Protein AF-A0A957CTT8-F1 (afdb_monomer_lite)

Secondary structure (DSSP, 8-state):
--SSHHHHHHHHTHHHHHHTTSEEE---HHHHHHHHHHT-TT---TTEEEETTEEEEE-TT---HHHHHHHHHHHHHHHTT----GGGS-HHHHHHHHHHHHHHHHHHHHHHHHHHHHHHHHHHHHHHHHHHHHHTT--TTSHHHHHHHHHHHHHHHHHHHHHHHHHHHHHHHHHHHHHH-

Foldseek 3Di:
DPPPVVLVVCPVCVVVCVVVLQKAWQDAPVLVVLQVVVCPDDDDQPQWDQDPNTIMGGNNVVPDPVLSVVQSVQVVCVSVVDDDDLVSHDPSVSVSVVPCVVVVVLLVVQLVVLLVQLQVQLVVQLVVLVVVCVVVVHDCPDPVNVVVSVVSSVVRSVVSSVVSSVVSVVVVVVVVVVVVD

pLDDT: mean 75.85, std 12.15, range [38.44, 92.31]

Radius of gyration: 26.95 Å; chains: 1; bounding box: 50×35×82 Å

Structure (mmCIF, N/CA/C/O backbone):
data_AF-A0A957CTT8-F1
#
_entry.id   AF-A0A957CTT8-F1
#
loop_
_atom_site.group_PDB
_atom_site.id
_atom_site.type_symbol
_atom_site.label_atom_id
_atom_site.label_alt_id
_atom_site.label_comp_id
_atom_site.label_asym_id
_atom_site.label_entity_id
_atom_site.label_seq_id
_atom_site.pdbx_PDB_ins_code
_atom_site.Cartn_x
_atom_site.Cartn_y
_atom_site.Cartn_z
_atom_site.occupancy
_atom_site.B_iso_or_equiv
_atom_site.auth_seq_id
_atom_site.auth_comp_id
_atom_site.auth_asym_id
_atom_site.auth_atom_id
_atom_site.pdbx_PDB_model_num
ATOM 1 N N . MET A 1 1 ? -24.069 17.269 26.136 1.00 38.44 1 MET A N 1
ATOM 2 C CA . MET A 1 1 ? -22.716 17.216 26.739 1.00 38.44 1 MET A CA 1
ATOM 3 C C . MET A 1 1 ? -22.527 15.912 27.532 1.00 38.44 1 MET A C 1
ATOM 5 O O . MET A 1 1 ? -22.433 15.966 28.743 1.00 38.44 1 MET A O 1
ATOM 9 N N . ASN A 1 2 ? -22.465 14.746 26.864 1.00 41.00 2 ASN A N 1
ATOM 10 C CA . ASN A 1 2 ? -22.330 13.416 27.510 1.00 41.00 2 ASN A CA 1
ATOM 11 C C . ASN A 1 2 ? -21.167 12.561 26.952 1.00 41.00 2 ASN A C 1
ATOM 13 O O . ASN A 1 2 ? -21.105 11.362 27.198 1.00 41.00 2 ASN A O 1
ATOM 17 N N . HIS A 1 3 ? -20.237 13.142 26.186 1.00 43.59 3 HIS A N 1
ATOM 18 C CA . HIS A 1 3 ? -19.209 12.358 25.480 1.00 43.59 3 HIS A CA 1
ATOM 19 C C . HIS A 1 3 ? -17.914 12.111 26.268 1.00 43.59 3 HIS A C 1
ATOM 21 O O . HIS A 1 3 ? -17.126 11.260 25.867 1.00 43.59 3 HIS A O 1
ATOM 27 N N . ILE A 1 4 ? -17.702 12.802 27.393 1.00 44.72 4 ILE A N 1
ATOM 28 C CA . ILE A 1 4 ? -16.455 12.700 28.173 1.00 44.72 4 ILE A CA 1
ATOM 29 C C . ILE A 1 4 ? -16.531 11.558 29.206 1.00 44.72 4 ILE A C 1
ATOM 31 O O . ILE A 1 4 ? -15.524 10.921 29.506 1.00 44.72 4 ILE A O 1
ATOM 35 N N . SER A 1 5 ? -17.730 11.194 29.670 1.00 44.38 5 SER A N 1
ATOM 36 C CA . SER A 1 5 ? -17.907 10.175 30.718 1.00 44.38 5 SER A CA 1
ATOM 37 C C . SER A 1 5 ? -17.628 8.734 30.258 1.00 44.38 5 SER A C 1
ATOM 39 O O . SER A 1 5 ? -17.303 7.886 31.085 1.00 44.38 5 SER A O 1
ATOM 41 N N . ASN A 1 6 ? -17.665 8.447 28.949 1.00 49.31 6 ASN A N 1
ATOM 42 C CA . ASN A 1 6 ? -17.350 7.109 28.419 1.00 49.31 6 ASN A CA 1
ATOM 43 C C . ASN A 1 6 ? -15.843 6.831 28.287 1.00 49.31 6 ASN A C 1
ATOM 45 O O . ASN A 1 6 ? -15.454 5.673 28.171 1.00 49.31 6 ASN A O 1
ATOM 49 N N . HIS A 1 7 ? -14.983 7.856 28.306 1.00 50.03 7 HIS A N 1
ATOM 50 C CA . HIS A 1 7 ? -13.530 7.656 28.222 1.00 50.03 7 HIS A CA 1
ATOM 51 C C . HIS A 1 7 ? -12.896 7.299 29.573 1.00 50.03 7 HIS A C 1
ATOM 53 O O . HIS A 1 7 ? -11.917 6.559 29.604 1.00 50.03 7 HIS A O 1
ATOM 59 N N . TYR A 1 8 ? -13.480 7.741 30.690 1.00 43.88 8 TYR A N 1
ATOM 60 C CA . TYR A 1 8 ? -12.923 7.485 32.023 1.00 43.88 8 TYR A CA 1
ATOM 61 C C . TYR A 1 8 ? -13.386 6.158 32.647 1.00 43.88 8 TYR A C 1
ATOM 63 O O . TYR A 1 8 ? -12.619 5.536 33.378 1.00 43.88 8 TYR A O 1
ATOM 71 N N . LEU A 1 9 ? -14.577 5.652 32.297 1.00 48.41 9 LEU A N 1
ATOM 72 C CA . LEU A 1 9 ? -15.052 4.335 32.759 1.00 48.41 9 LEU A CA 1
ATOM 73 C C . LEU A 1 9 ? -14.322 3.146 32.098 1.00 48.41 9 LEU A C 1
ATOM 75 O O . LEU A 1 9 ? -14.376 2.031 32.612 1.00 48.41 9 LEU A O 1
ATOM 79 N N . ALA A 1 10 ? -13.605 3.367 30.991 1.00 54.62 10 ALA A N 1
ATOM 80 C CA . ALA A 1 10 ? -12.878 2.315 30.276 1.00 54.62 10 ALA A CA 1
ATOM 81 C C . ALA A 1 10 ? -11.552 1.907 30.949 1.00 54.62 10 ALA A C 1
ATOM 83 O O . ALA A 1 10 ? -11.035 0.828 30.669 1.00 54.62 10 ALA A O 1
ATOM 84 N N . VAL A 1 11 ? -10.998 2.745 31.835 1.00 53.38 11 VAL A N 1
ATOM 85 C CA . VAL A 1 11 ? -9.654 2.538 32.403 1.00 53.38 11 VAL A CA 1
ATOM 86 C C . VAL A 1 11 ? -9.652 1.489 33.517 1.00 53.38 11 VAL A C 1
ATOM 88 O O . VAL A 1 11 ? -8.780 0.625 33.534 1.00 53.38 11 VAL A O 1
ATOM 91 N N . ALA A 1 12 ? -10.649 1.506 34.407 1.00 55.19 12 ALA A N 1
ATOM 92 C CA . ALA A 1 12 ? -10.722 0.567 35.533 1.00 55.19 12 ALA A CA 1
ATOM 93 C C . ALA A 1 12 ? -11.042 -0.879 35.102 1.00 55.19 12 ALA A C 1
ATOM 95 O O . ALA A 1 12 ? -10.678 -1.819 35.800 1.00 55.19 12 ALA A O 1
ATOM 96 N N . ASN A 1 13 ? -11.652 -1.061 33.925 1.00 69.88 13 ASN A N 1
ATOM 97 C CA . ASN A 1 13 ? -12.072 -2.366 33.409 1.00 69.88 13 ASN A CA 1
ATOM 98 C C . ASN A 1 13 ? -11.313 -2.804 32.152 1.00 69.88 13 ASN A C 1
ATOM 100 O O . ASN A 1 13 ? -11.713 -3.776 31.519 1.00 69.88 13 ASN A O 1
ATOM 104 N N . LEU A 1 14 ? -10.224 -2.132 31.760 1.00 72.50 14 LEU A N 1
ATOM 105 C CA . LEU A 1 14 ? -9.528 -2.470 30.514 1.00 72.50 14 LEU A CA 1
ATOM 106 C C . LEU A 1 14 ? -9.010 -3.916 30.524 1.00 72.50 14 LEU A C 1
ATOM 108 O O . LEU A 1 14 ? -9.148 -4.619 29.529 1.00 72.50 14 LEU A O 1
ATOM 112 N N . GLN A 1 15 ? -8.496 -4.381 31.666 1.00 72.50 15 GLN A N 1
ATOM 113 C CA . GLN A 1 15 ? -8.059 -5.767 31.831 1.00 72.50 15 GLN A CA 1
ATOM 114 C C . GLN A 1 15 ? -9.235 -6.745 31.707 1.00 72.50 15 GLN A C 1
ATOM 116 O O . GLN A 1 15 ? -9.166 -7.688 30.931 1.00 72.50 15 GLN A O 1
ATOM 121 N N . GLN A 1 16 ? -10.359 -6.457 32.369 1.00 78.12 16 GLN A N 1
ATOM 122 C CA . GLN A 1 16 ? -11.575 -7.268 32.272 1.00 78.12 16 GLN A CA 1
ATOM 123 C C . GLN A 1 16 ? -12.142 -7.300 30.839 1.00 78.12 16 GLN A C 1
ATOM 125 O O . GLN A 1 16 ? -12.664 -8.316 30.386 1.00 78.12 16 GLN A O 1
ATOM 130 N N . LEU A 1 17 ? -12.016 -6.197 30.099 1.00 75.56 17 LEU A N 1
ATOM 131 C CA . LEU A 1 17 ? -12.417 -6.094 28.696 1.00 75.56 17 LEU A CA 1
ATOM 132 C C . LEU A 1 17 ? -11.472 -6.861 27.759 1.00 75.56 17 LEU A C 1
ATOM 134 O O . LEU A 1 17 ? -11.932 -7.414 26.759 1.00 75.56 17 LEU A O 1
ATOM 138 N N . ILE A 1 18 ? -10.174 -6.903 28.068 1.00 77.25 18 ILE A N 1
ATOM 139 C CA . ILE A 1 18 ? -9.188 -7.725 27.354 1.00 77.25 18 ILE A CA 1
ATOM 140 C C . ILE A 1 18 ? -9.476 -9.207 27.604 1.00 77.25 18 ILE A C 1
ATOM 142 O O . ILE A 1 18 ? -9.608 -9.967 26.644 1.00 77.25 18 ILE A O 1
ATOM 146 N N . ASP A 1 19 ? -9.653 -9.597 28.867 1.00 78.19 19 ASP A N 1
ATOM 147 C CA . ASP A 1 19 ? -9.953 -10.977 29.260 1.00 78.19 19 ASP A CA 1
ATOM 148 C C . ASP A 1 19 ? -11.291 -11.440 28.652 1.00 78.19 19 ASP A C 1
ATOM 150 O O . ASP A 1 19 ? -11.422 -12.572 28.186 1.00 78.19 19 ASP A O 1
ATOM 154 N N . GLY A 1 20 ? -12.262 -10.528 28.537 1.00 76.75 20 GLY A N 1
ATOM 155 C CA . GLY A 1 20 ? -13.541 -10.746 27.860 1.00 76.75 20 GLY A CA 1
ATOM 156 C C . GLY A 1 20 ? -13.502 -10.684 26.325 1.00 76.75 20 GLY A C 1
ATOM 157 O O . GLY A 1 20 ? -14.567 -10.643 25.708 1.00 76.75 20 GLY A O 1
ATOM 158 N N . LYS A 1 21 ? -12.321 -10.622 25.688 1.00 79.31 21 LYS A N 1
ATOM 159 C CA . LYS A 1 21 ? -12.137 -10.488 24.222 1.00 79.31 21 LYS A CA 1
ATOM 160 C C . LYS A 1 21 ? -12.887 -9.295 23.597 1.00 79.31 21 LYS A C 1
ATOM 162 O O . LYS A 1 21 ? -13.201 -9.294 22.405 1.00 79.31 21 LYS A O 1
ATOM 167 N N . GLN A 1 22 ? -13.198 -8.268 24.383 1.00 82.25 22 GLN A N 1
ATOM 168 C CA . GLN A 1 22 ? -13.926 -7.082 23.921 1.00 82.25 22 GLN A CA 1
ATOM 169 C C . GLN A 1 22 ? -12.988 -6.005 23.388 1.00 82.25 22 GLN A C 1
ATOM 171 O O . GLN A 1 22 ? -13.412 -5.134 22.628 1.00 82.25 22 GLN A O 1
ATOM 176 N N . VAL A 1 23 ? -11.719 -6.061 23.781 1.00 86.00 23 VAL A N 1
ATOM 177 C CA . VAL A 1 23 ? -10.693 -5.109 23.381 1.00 86.00 23 VAL A CA 1
ATOM 178 C C . VAL A 1 23 ? -9.455 -5.878 22.944 1.00 86.00 23 VAL A C 1
ATOM 180 O O . VAL A 1 23 ? -9.040 -6.837 23.589 1.00 86.00 23 VAL A O 1
ATOM 183 N N . MET A 1 24 ? -8.860 -5.452 21.835 1.00 88.38 24 MET A N 1
ATOM 184 C CA . MET A 1 24 ? -7.658 -6.062 21.287 1.00 88.38 24 MET A CA 1
ATOM 185 C C . MET A 1 24 ? -6.564 -5.012 21.138 1.00 88.38 24 MET A C 1
ATOM 187 O O . MET A 1 24 ? -6.743 -4.017 20.437 1.00 88.38 24 MET A O 1
ATOM 191 N N . ARG A 1 25 ? -5.412 -5.236 21.777 1.00 89.12 25 ARG A N 1
ATOM 192 C CA . ARG A 1 25 ? -4.240 -4.372 21.595 1.00 89.12 25 ARG A CA 1
ATOM 193 C C . ARG A 1 25 ? -3.665 -4.575 20.201 1.00 89.12 25 ARG A C 1
ATOM 195 O O . ARG A 1 25 ? -3.526 -5.710 19.756 1.00 89.12 25 ARG A O 1
ATOM 202 N N . ILE A 1 26 ? -3.310 -3.486 19.530 1.00 88.62 26 ILE A N 1
ATOM 203 C CA . ILE A 1 26 ? -2.706 -3.519 18.200 1.00 88.62 26 ILE A CA 1
ATOM 204 C C . ILE A 1 26 ? -1.188 -3.577 18.362 1.00 88.62 26 ILE A C 1
ATOM 206 O O . ILE A 1 26 ? -0.574 -2.620 18.821 1.00 88.62 26 ILE A O 1
ATOM 210 N N . MET A 1 27 ? -0.602 -4.731 18.036 1.00 85.94 27 MET A N 1
ATOM 211 C CA . MET A 1 27 ? 0.840 -4.989 18.173 1.00 85.94 27 MET A CA 1
ATOM 212 C C . MET A 1 27 ? 1.635 -4.638 16.916 1.00 85.94 27 MET A C 1
ATOM 214 O O . MET A 1 27 ? 2.788 -4.226 17.000 1.00 85.94 27 MET A O 1
ATOM 218 N N . GLN A 1 28 ? 1.033 -4.826 15.743 1.00 84.31 28 GLN A N 1
ATOM 219 C CA . GLN A 1 28 ? 1.757 -4.743 14.483 1.00 84.31 28 GLN A CA 1
ATOM 220 C C . GLN A 1 28 ? 1.987 -3.274 14.084 1.00 84.31 28 GLN A C 1
ATOM 222 O O . GLN A 1 28 ? 1.006 -2.534 13.949 1.00 84.31 28 GLN A O 1
ATOM 227 N N . PRO A 1 29 ? 3.237 -2.846 13.819 1.00 81.94 29 PRO A N 1
ATOM 228 C CA . PRO A 1 29 ? 3.545 -1.457 13.469 1.00 81.94 29 PRO A CA 1
ATOM 229 C C . PRO A 1 29 ? 2.759 -0.951 12.255 1.00 81.94 29 PRO A C 1
ATOM 231 O O . PRO A 1 29 ? 2.240 0.162 12.270 1.00 81.94 29 PRO A O 1
ATOM 234 N N . ALA A 1 30 ? 2.593 -1.798 11.235 1.00 77.56 30 ALA A N 1
ATOM 235 C CA . ALA A 1 30 ? 1.825 -1.465 10.038 1.00 77.56 30 ALA A CA 1
ATOM 236 C C . ALA A 1 30 ? 0.350 -1.148 10.352 1.00 77.56 30 ALA A C 1
ATOM 238 O O . ALA A 1 30 ? -0.202 -0.193 9.811 1.00 77.56 30 ALA A O 1
ATOM 239 N N . LEU A 1 31 ? -0.280 -1.903 11.260 1.00 80.81 31 LEU A N 1
ATOM 240 C CA . LEU A 1 31 ? -1.662 -1.655 11.687 1.00 80.81 31 LEU A CA 1
ATOM 241 C C . LEU A 1 31 ? -1.763 -0.411 12.575 1.00 80.81 31 LEU A C 1
ATOM 243 O O . LEU A 1 31 ? -2.747 0.316 12.488 1.00 80.81 31 LEU A O 1
ATOM 247 N N . ILE A 1 32 ? -0.754 -0.146 13.410 1.00 84.88 32 ILE A N 1
ATOM 248 C CA . ILE A 1 32 ? -0.693 1.072 14.229 1.00 84.88 32 ILE A CA 1
ATOM 249 C C . ILE A 1 32 ? -0.684 2.310 13.331 1.00 84.88 32 ILE A C 1
ATOM 251 O O . ILE A 1 32 ? -1.461 3.232 13.564 1.00 84.88 32 ILE A O 1
ATOM 255 N N . GLU A 1 33 ? 0.147 2.323 12.290 1.00 81.50 33 GLU A N 1
ATOM 256 C CA . GLU A 1 33 ? 0.178 3.424 11.322 1.00 81.50 33 GLU A CA 1
ATOM 257 C C . GLU A 1 33 ? -1.161 3.572 10.585 1.00 81.50 33 GLU A C 1
ATOM 259 O O . GLU A 1 33 ? -1.682 4.680 10.474 1.00 81.50 33 GLU A O 1
ATOM 264 N N . GLN A 1 34 ? -1.794 2.466 10.177 1.00 77.25 34 GLN A N 1
ATOM 265 C CA . GLN A 1 34 ? -3.130 2.509 9.564 1.00 77.25 34 GLN A CA 1
ATOM 266 C C . GLN A 1 34 ? -4.173 3.138 10.494 1.00 77.25 34 GLN A C 1
ATOM 268 O O . GLN A 1 34 ? -4.949 4.006 10.094 1.00 77.25 34 GLN A O 1
ATOM 273 N N . VAL A 1 35 ? -4.156 2.741 11.759 1.00 80.88 35 VAL A N 1
ATOM 274 C CA . VAL A 1 35 ? -5.057 3.261 12.784 1.00 80.88 35 VAL A CA 1
ATOM 275 C C . VAL A 1 35 ? -4.793 4.738 13.050 1.00 80.88 35 VAL A C 1
ATOM 277 O O . VAL A 1 35 ? -5.746 5.505 13.115 1.00 80.88 35 VAL A O 1
ATOM 280 N N . LYS A 1 36 ? -3.530 5.174 13.115 1.00 79.69 36 LYS A N 1
ATOM 281 C CA . LYS A 1 36 ? -3.178 6.598 13.220 1.00 79.69 36 LYS A CA 1
ATOM 282 C C . LYS A 1 36 ? -3.749 7.411 12.063 1.00 79.69 36 LYS A C 1
ATOM 284 O O . LYS A 1 36 ? -4.351 8.448 12.314 1.00 79.69 36 LYS A O 1
ATOM 289 N N . THR A 1 37 ? -3.618 6.920 10.826 1.00 73.38 37 THR A N 1
ATOM 290 C CA . THR A 1 37 ? -4.178 7.603 9.646 1.00 73.38 37 THR A CA 1
ATOM 291 C C . THR A 1 37 ? -5.705 7.653 9.657 1.00 73.38 37 THR A C 1
ATOM 293 O O . THR A 1 37 ? -6.287 8.636 9.214 1.00 73.38 37 THR A O 1
ATOM 296 N N . ALA A 1 38 ? -6.367 6.629 10.203 1.00 70.06 38 ALA A N 1
ATOM 297 C CA . ALA A 1 38 ? -7.823 6.606 10.331 1.00 70.06 38 ALA A CA 1
ATOM 298 C C . ALA A 1 38 ? -8.341 7.491 11.483 1.00 70.06 38 ALA A C 1
ATOM 300 O O . ALA A 1 38 ? -9.472 7.963 11.436 1.00 70.06 38 ALA A O 1
ATOM 301 N N . VAL A 1 39 ? -7.527 7.714 12.520 1.00 70.44 39 VAL A N 1
ATOM 302 C CA . VAL A 1 39 ? -7.877 8.491 13.727 1.00 70.44 39 VAL A CA 1
ATOM 303 C C . VAL A 1 39 ? -7.471 9.962 13.602 1.00 70.44 39 VAL A C 1
ATOM 305 O O . VAL A 1 39 ? -7.655 10.733 14.544 1.00 70.44 39 VAL A O 1
ATOM 308 N N . SER A 1 40 ? -6.946 10.387 12.448 1.00 63.28 40 SER A N 1
ATOM 309 C CA . SER A 1 40 ? -6.659 11.797 12.194 1.00 63.28 40 SER A CA 1
ATOM 310 C C . SER A 1 40 ? -7.894 12.665 12.510 1.00 63.28 40 SER A C 1
ATOM 312 O O . SER A 1 40 ? -9.006 12.335 12.087 1.00 63.28 40 SER A O 1
ATOM 314 N N . PRO A 1 41 ? -7.734 13.748 13.295 1.00 56.94 41 PRO A N 1
ATOM 315 C CA . PRO A 1 41 ? -8.846 14.605 13.700 1.00 56.94 41 PRO A CA 1
ATOM 316 C C . PRO A 1 41 ? -9.567 15.173 12.465 1.00 56.94 41 PRO A C 1
ATOM 318 O O . PRO A 1 41 ? -8.902 15.452 11.467 1.00 56.94 41 PRO A O 1
ATOM 321 N N . PRO A 1 42 ? -10.907 15.353 12.508 1.00 50.88 42 PRO A N 1
ATOM 322 C CA . PRO A 1 42 ? -11.696 15.650 13.710 1.00 50.88 42 PRO A CA 1
ATOM 323 C C . PRO A 1 42 ? -12.702 14.567 14.150 1.00 50.88 42 PRO A C 1
ATOM 325 O O . PRO A 1 42 ? -13.506 14.824 15.044 1.00 50.88 42 PRO A O 1
ATOM 328 N N . THR A 1 43 ? -12.730 13.379 13.535 1.00 58.97 43 THR A N 1
ATOM 329 C CA . THR A 1 43 ? -13.840 12.430 13.745 1.00 58.97 43 THR A CA 1
ATOM 330 C C . THR A 1 43 ? -13.503 11.354 14.787 1.00 58.97 43 THR A C 1
ATOM 332 O O . THR A 1 43 ? -12.744 10.431 14.480 1.00 58.97 43 THR A O 1
ATOM 335 N N . PRO A 1 44 ? -14.082 11.390 16.005 1.00 61.53 44 PRO A N 1
ATOM 336 C CA . PRO A 1 44 ? -13.849 10.349 17.000 1.00 61.53 44 PRO A CA 1
ATOM 337 C C . PRO A 1 44 ? -14.314 8.993 16.459 1.00 61.53 44 PRO A C 1
ATOM 339 O O . PRO A 1 44 ? -15.484 8.806 16.123 1.00 61.53 44 PRO A O 1
ATOM 342 N N . HIS A 1 45 ? -13.383 8.046 16.351 1.00 68.94 45 HIS A N 1
ATOM 343 C CA . HIS A 1 45 ? -13.675 6.693 15.897 1.00 68.94 45 HIS A CA 1
ATOM 344 C C . HIS A 1 45 ? -14.064 5.825 17.093 1.00 68.94 45 HIS A C 1
ATOM 346 O O . HIS A 1 45 ? -13.219 5.527 17.935 1.00 68.94 45 HIS A O 1
ATOM 352 N N . PRO A 1 46 ? -15.319 5.353 17.178 1.00 71.12 46 PRO A N 1
ATOM 353 C CA . PRO A 1 46 ? -15.809 4.669 18.370 1.00 71.12 46 PRO A CA 1
ATOM 354 C C . PRO A 1 46 ? -15.227 3.254 18.543 1.00 71.12 46 PRO A C 1
ATOM 356 O O . PRO A 1 46 ? -15.488 2.601 19.548 1.00 71.12 46 PRO A O 1
ATOM 359 N N . HIS A 1 47 ? -14.447 2.785 17.565 1.00 78.50 47 HIS A N 1
ATOM 360 C CA . HIS A 1 47 ? -13.788 1.482 17.563 1.00 78.50 47 HIS A CA 1
ATOM 361 C C . HIS A 1 47 ? -12.325 1.522 17.993 1.00 78.50 47 HIS A C 1
ATOM 363 O O . HIS A 1 47 ? -11.723 0.460 18.116 1.00 78.50 47 HIS A O 1
ATOM 369 N N . ILE A 1 48 ? -11.740 2.701 18.207 1.00 83.12 48 ILE A N 1
ATOM 370 C CA . ILE A 1 48 ? -10.319 2.826 18.525 1.00 83.12 48 ILE A CA 1
ATOM 371 C C . ILE A 1 48 ? -10.171 3.563 19.851 1.00 83.12 48 ILE A C 1
ATOM 373 O O . ILE A 1 48 ? -10.719 4.643 20.047 1.00 83.12 48 ILE A O 1
ATOM 377 N N . LEU A 1 49 ? -9.417 2.959 20.761 1.00 84.06 49 LEU A N 1
ATOM 378 C CA . LEU A 1 49 ? -9.072 3.507 22.063 1.00 84.06 49 LEU A CA 1
ATOM 379 C C . LEU A 1 49 ? -7.560 3.713 22.110 1.00 84.06 49 LEU A C 1
ATOM 381 O O . LEU A 1 49 ? -6.797 2.821 21.740 1.00 84.06 49 LEU A O 1
ATOM 385 N N . PHE A 1 50 ? -7.120 4.877 22.574 1.00 82.75 50 PHE A N 1
ATOM 386 C CA . PHE A 1 50 ? -5.710 5.150 22.828 1.00 82.75 50 PHE A CA 1
ATOM 387 C C . PHE A 1 50 ? -5.476 5.193 24.337 1.00 82.75 50 PHE A C 1
ATOM 389 O O . PHE A 1 50 ? -6.075 6.008 25.034 1.00 82.75 50 PHE A O 1
ATOM 396 N N . TYR A 1 51 ? -4.634 4.294 24.846 1.00 82.38 51 TYR A N 1
ATOM 397 C CA . TYR A 1 51 ? -4.372 4.167 26.279 1.00 82.38 51 TYR A CA 1
ATOM 398 C C . TYR A 1 51 ? -2.921 3.746 26.538 1.00 82.38 51 TYR A C 1
ATOM 400 O O . TYR A 1 51 ? -2.405 2.839 25.886 1.00 82.38 51 TYR A O 1
ATOM 408 N N . ASN A 1 52 ? -2.237 4.408 27.477 1.00 82.88 52 ASN A N 1
ATOM 409 C CA . ASN A 1 52 ? -0.827 4.156 27.820 1.00 82.88 52 ASN A CA 1
ATOM 410 C C . ASN A 1 52 ? 0.100 4.046 26.594 1.00 82.88 52 ASN A C 1
ATOM 412 O O . ASN A 1 52 ? 0.879 3.101 26.478 1.00 82.88 52 ASN A O 1
ATOM 416 N N . GLY A 1 53 ? -0.034 4.962 25.629 1.00 82.38 53 GLY A N 1
ATOM 417 C CA . GLY A 1 53 ? 0.794 4.969 24.415 1.00 82.38 53 GLY A CA 1
ATOM 418 C C . GLY A 1 53 ? 0.470 3.868 23.400 1.00 82.38 53 GLY A C 1
ATOM 419 O O . GLY A 1 53 ? 1.184 3.720 22.414 1.00 82.38 53 GLY A O 1
ATOM 420 N N . ASN A 1 54 ? -0.589 3.088 23.623 1.00 86.25 54 ASN A N 1
ATOM 421 C CA . ASN A 1 54 ? -0.967 1.962 22.781 1.00 86.25 54 ASN A CA 1
ATOM 422 C C . ASN A 1 54 ? -2.360 2.157 22.184 1.00 86.25 54 ASN A C 1
ATOM 424 O O . ASN A 1 54 ? -3.265 2.681 22.835 1.00 86.25 54 ASN A O 1
ATOM 428 N N . TYR A 1 55 ? -2.531 1.681 20.952 1.00 87.31 55 TYR A N 1
ATOM 429 C CA . TYR A 1 55 ? -3.829 1.631 20.291 1.00 87.31 55 TYR A CA 1
ATOM 430 C C . TYR A 1 55 ? -4.509 0.295 20.566 1.00 87.31 55 TYR A C 1
ATOM 432 O O . TYR A 1 55 ? -3.903 -0.776 20.461 1.00 87.31 55 TYR A O 1
ATOM 440 N N . TYR A 1 56 ? -5.791 0.372 20.885 1.00 88.12 56 TYR A N 1
ATOM 441 C CA . TYR A 1 56 ? -6.654 -0.766 21.117 1.00 88.12 56 TYR A CA 1
ATOM 442 C C . TYR A 1 56 ? -7.870 -0.666 20.210 1.00 88.12 56 TYR A C 1
ATOM 444 O O . TYR A 1 56 ? -8.463 0.401 20.063 1.00 88.12 56 TYR A O 1
ATOM 452 N N . LEU A 1 57 ? -8.259 -1.789 19.623 1.00 88.75 57 LEU A N 1
ATOM 453 C CA . LEU A 1 57 ? -9.482 -1.900 18.849 1.00 88.75 57 LEU A CA 1
ATOM 454 C C . LEU A 1 57 ? -10.588 -2.450 19.753 1.00 88.75 57 LEU A C 1
ATOM 456 O O . LEU A 1 57 ? -10.425 -3.520 20.340 1.00 88.75 57 LEU A O 1
ATOM 460 N N . THR A 1 58 ? -11.700 -1.728 19.881 1.00 88.12 58 THR A N 1
ATOM 461 C CA . THR A 1 58 ? -12.865 -2.200 20.635 1.00 88.12 58 THR A CA 1
ATOM 462 C C . THR A 1 58 ? -13.858 -2.920 19.728 1.00 88.12 58 THR A C 1
ATOM 464 O O . THR A 1 58 ? -14.358 -2.390 18.730 1.00 88.12 58 THR A O 1
ATOM 467 N N . LEU A 1 59 ? -14.154 -4.157 20.115 1.00 86.75 59 LEU A N 1
ATOM 468 C CA . LEU A 1 59 ? -15.156 -5.037 19.525 1.00 86.75 59 LEU A CA 1
ATOM 469 C C . LEU A 1 59 ? -16.480 -4.989 20.295 1.00 86.75 59 LEU A C 1
ATOM 471 O O . LEU A 1 59 ? -17.416 -5.702 19.941 1.00 86.75 59 LEU A O 1
ATOM 475 N N . HIS A 1 60 ? -16.582 -4.145 21.327 1.00 84.19 60 HIS A N 1
ATOM 476 C CA . HIS A 1 60 ? -17.757 -4.055 22.197 1.00 84.19 60 HIS A CA 1
ATOM 477 C C . HIS A 1 60 ? -19.054 -3.740 21.431 1.00 84.19 60 HIS A C 1
ATOM 479 O O . HIS A 1 60 ? -20.136 -4.163 21.822 1.00 84.19 60 HIS A O 1
ATOM 485 N N . GLN A 1 61 ? -18.956 -3.041 20.298 1.00 82.75 61 GLN A N 1
ATOM 486 C CA . GLN A 1 61 ? -20.117 -2.725 19.462 1.00 82.75 61 GLN A CA 1
ATOM 487 C C . GLN A 1 61 ? -20.694 -3.934 18.708 1.00 82.75 61 GLN A C 1
ATOM 489 O O . GLN A 1 61 ? -21.815 -3.862 18.201 1.00 82.75 61 GLN A O 1
ATOM 494 N N . ILE A 1 62 ? -19.955 -5.042 18.620 1.00 86.12 62 ILE A N 1
ATOM 495 C CA . ILE A 1 62 ? -20.446 -6.282 18.024 1.00 86.12 62 ILE A CA 1
ATOM 496 C C . ILE A 1 62 ? -21.274 -7.007 19.088 1.00 86.12 62 ILE A C 1
ATOM 498 O O . ILE A 1 62 ? -20.730 -7.577 20.037 1.00 86.12 62 ILE A O 1
ATOM 502 N N . ARG A 1 63 ? -22.603 -6.943 18.934 1.00 87.19 63 ARG A N 1
ATOM 503 C CA . ARG A 1 63 ? -23.566 -7.537 19.877 1.00 87.19 63 ARG A CA 1
ATOM 504 C C . ARG A 1 63 ? -23.531 -9.065 19.866 1.00 87.19 63 ARG A C 1
ATOM 506 O O . ARG A 1 63 ? -23.662 -9.670 20.922 1.00 87.19 63 ARG A O 1
ATOM 513 N N . ASP A 1 64 ? -23.357 -9.668 18.691 1.00 91.50 64 ASP A N 1
ATOM 514 C CA . ASP A 1 64 ? -23.269 -11.122 18.538 1.00 91.50 64 ASP A CA 1
ATOM 515 C C . ASP A 1 64 ? -21.893 -11.633 18.987 1.00 91.50 64 ASP A C 1
ATOM 517 O O . ASP A 1 64 ? -20.854 -11.282 18.421 1.00 91.50 64 ASP A O 1
ATOM 521 N N . GLU A 1 65 ? -21.897 -12.491 20.002 1.00 89.12 65 GLU A N 1
ATOM 522 C CA . GLU A 1 65 ? -20.705 -13.104 20.576 1.00 89.12 65 GLU A CA 1
ATOM 523 C C . GLU A 1 65 ? -19.939 -13.976 19.576 1.00 89.12 65 GLU A C 1
ATOM 525 O O . GLU A 1 65 ? -18.712 -13.882 19.497 1.00 89.12 65 GLU A O 1
ATOM 530 N N . ARG A 1 66 ? -20.641 -14.754 18.740 1.00 91.75 66 ARG A N 1
ATOM 531 C CA . ARG A 1 66 ? -19.992 -15.600 17.725 1.00 91.75 66 ARG A CA 1
ATOM 532 C C . ARG A 1 66 ? -19.303 -14.747 16.668 1.00 91.75 66 ARG A C 1
ATOM 534 O O . ARG A 1 66 ? -18.180 -15.035 16.253 1.00 91.75 66 ARG A O 1
ATOM 541 N N . GLN A 1 67 ? -19.960 -13.670 16.240 1.00 89.94 67 GLN A N 1
ATOM 542 C CA . GLN A 1 67 ? -19.383 -12.726 15.287 1.00 89.94 67 GLN A CA 1
ATOM 543 C C . GLN A 1 67 ? -18.191 -11.974 15.889 1.00 89.94 67 GLN A C 1
ATOM 545 O O . GLN A 1 67 ? -17.187 -11.759 15.202 1.00 89.94 67 GLN A O 1
ATOM 550 N N . ARG A 1 68 ? -18.279 -11.592 17.167 1.00 90.19 68 ARG A N 1
ATOM 551 C CA . ARG A 1 68 ? -17.203 -10.929 17.908 1.00 90.19 68 ARG A CA 1
ATOM 552 C C . ARG A 1 68 ? -15.972 -11.821 18.008 1.00 90.19 68 ARG A C 1
ATOM 554 O O . ARG A 1 68 ? -14.886 -11.371 17.658 1.00 90.19 68 ARG A O 1
ATOM 561 N N . GLU A 1 69 ? -16.142 -13.084 18.383 1.00 90.12 69 GLU A N 1
ATOM 562 C CA . GLU A 1 69 ? -15.046 -14.051 18.456 1.00 90.12 69 GLU A CA 1
ATOM 563 C C . GLU A 1 69 ? -14.415 -14.299 17.081 1.00 90.12 69 GLU A C 1
ATOM 565 O O . GLU A 1 69 ? -13.196 -14.205 16.931 1.00 90.12 69 GLU A O 1
ATOM 570 N N . LYS A 1 70 ? -15.230 -14.497 16.038 1.00 92.31 70 LYS A N 1
ATOM 571 C CA . LYS A 1 70 ? -14.733 -14.627 14.660 1.00 92.31 70 LYS A CA 1
ATOM 572 C C . LYS A 1 70 ? -13.922 -13.403 14.226 1.00 92.31 70 LYS A C 1
ATOM 574 O O . LYS A 1 70 ? -12.859 -13.543 13.629 1.00 92.31 70 LYS A O 1
ATOM 579 N N . THR A 1 71 ? -14.408 -12.204 14.538 1.00 91.12 71 THR A N 1
ATOM 580 C CA . THR A 1 71 ? -13.717 -10.950 14.212 1.00 91.12 71 THR A CA 1
ATOM 581 C C . THR A 1 71 ? -12.408 -10.823 14.985 1.00 91.12 71 THR A C 1
ATOM 583 O O . THR A 1 71 ? -11.395 -10.451 14.401 1.00 91.12 71 THR A O 1
ATOM 586 N N . PHE A 1 72 ? -12.401 -11.187 16.268 1.00 90.88 72 PHE A N 1
ATOM 587 C CA . PHE A 1 72 ? -11.198 -11.218 17.094 1.00 90.88 72 PHE A CA 1
ATOM 588 C C . PHE A 1 72 ? -10.134 -12.153 16.504 1.00 90.88 72 PHE A C 1
ATOM 590 O O . PHE A 1 72 ? -8.975 -11.764 16.377 1.00 90.88 72 PHE A O 1
ATOM 597 N N . HIS A 1 73 ? -10.525 -13.357 16.073 1.00 91.44 73 HIS A N 1
ATOM 598 C CA . HIS A 1 73 ? -9.613 -14.297 15.419 1.00 91.44 73 HIS A CA 1
ATOM 599 C C . HIS A 1 73 ? -9.034 -13.744 14.115 1.00 91.44 73 HIS A C 1
ATOM 601 O O . HIS A 1 73 ? -7.822 -13.811 13.928 1.00 91.44 73 HIS A O 1
ATOM 607 N N . LEU A 1 74 ? -9.862 -13.139 13.257 1.00 90.88 74 LEU A N 1
ATOM 608 C CA . LEU A 1 74 ? -9.386 -12.519 12.016 1.00 90.88 74 LEU A CA 1
ATOM 609 C C . LEU A 1 74 ? -8.408 -11.375 12.306 1.00 90.88 74 LEU A C 1
ATOM 611 O O . LEU A 1 74 ? -7.352 -11.286 11.693 1.00 90.88 74 LEU A O 1
ATOM 615 N N . LEU A 1 75 ? -8.709 -10.510 13.274 1.00 89.44 75 LEU A N 1
ATOM 616 C CA . LEU A 1 75 ? -7.795 -9.430 13.649 1.00 89.44 75 LEU A CA 1
ATOM 617 C C . LEU A 1 75 ? -6.478 -9.964 14.226 1.00 89.44 75 LEU A C 1
ATOM 619 O O . LEU A 1 75 ? -5.420 -9.406 13.946 1.00 89.44 75 LEU A O 1
ATOM 623 N N . ARG A 1 76 ? -6.519 -11.064 14.986 1.00 90.19 76 ARG A N 1
ATOM 624 C CA . ARG A 1 76 ? -5.322 -11.742 15.504 1.00 90.19 76 ARG A CA 1
ATOM 625 C C . ARG A 1 76 ? -4.455 -12.309 14.391 1.00 90.19 76 ARG A C 1
ATOM 627 O O . ARG A 1 76 ? -3.252 -12.087 14.407 1.00 90.19 76 ARG A O 1
ATOM 634 N N . GLN A 1 77 ? -5.052 -12.999 13.429 1.00 89.44 77 GLN A N 1
ATOM 635 C CA . GLN A 1 77 ? -4.341 -13.497 12.253 1.00 89.44 77 GLN A CA 1
ATOM 636 C C . GLN A 1 77 ? -3.709 -12.343 11.455 1.00 89.44 77 GLN A C 1
ATOM 638 O O . GLN A 1 77 ? -2.537 -12.414 11.094 1.00 89.44 77 GLN A O 1
ATOM 643 N N . MET A 1 78 ? -4.427 -11.225 11.289 1.00 86.81 78 MET A N 1
ATOM 644 C CA . MET A 1 78 ? -3.883 -10.019 10.654 1.00 86.81 78 MET A CA 1
ATOM 645 C C . MET A 1 78 ? -2.659 -9.486 11.409 1.00 86.81 78 MET A C 1
ATOM 647 O O . MET A 1 78 ? -1.660 -9.152 10.783 1.00 86.81 78 MET A O 1
ATOM 651 N N . GLN A 1 79 ? -2.690 -9.469 12.747 1.00 85.81 79 GLN A N 1
ATOM 652 C CA . GLN A 1 79 ? -1.536 -9.063 13.561 1.00 85.81 79 GLN A CA 1
ATOM 653 C C . GLN A 1 79 ? -0.329 -9.996 13.431 1.00 85.81 79 GLN A C 1
ATOM 655 O O . GLN A 1 79 ? 0.801 -9.537 13.585 1.00 85.81 79 GLN A O 1
ATOM 660 N N . LEU A 1 80 ? -0.562 -11.279 13.149 1.00 87.31 80 LEU A N 1
ATOM 661 C CA . LEU A 1 80 ? 0.489 -12.249 12.838 1.00 87.31 80 LEU A CA 1
ATOM 662 C C . LEU A 1 80 ? 1.042 -12.075 11.412 1.00 87.31 80 LEU A C 1
ATOM 664 O O . LEU A 1 80 ? 2.008 -12.739 11.052 1.00 87.31 80 LEU A O 1
ATOM 668 N N . GLY A 1 81 ? 0.472 -11.162 10.618 1.00 80.88 81 GLY A N 1
ATOM 669 C CA . GLY A 1 81 ? 0.880 -10.896 9.242 1.00 80.88 81 GLY A CA 1
ATOM 670 C C . GLY A 1 81 ? 0.220 -11.805 8.209 1.00 80.88 81 GLY A C 1
ATOM 671 O O . GLY A 1 81 ? 0.654 -11.805 7.060 1.00 80.88 81 GLY A O 1
ATOM 672 N N . GLU A 1 82 ? -0.815 -12.564 8.580 1.00 83.31 82 GLU A N 1
ATOM 673 C CA . GLU A 1 82 ? -1.574 -13.352 7.610 1.00 83.31 82 GLU A CA 1
ATOM 674 C C . GLU A 1 82 ? -2.394 -12.436 6.694 1.00 83.31 82 GLU A C 1
ATOM 676 O O . GLU A 1 82 ? -3.025 -11.468 7.134 1.00 83.31 82 GLU A O 1
ATOM 681 N N . GLU A 1 83 ? -2.407 -12.761 5.401 1.00 79.00 83 GLU A N 1
ATOM 682 C CA . GLU A 1 83 ? -3.210 -12.043 4.421 1.00 79.00 83 GLU A CA 1
ATOM 683 C C . GLU A 1 83 ? -4.668 -12.498 4.532 1.00 79.00 83 GLU A C 1
ATOM 685 O O . GLU A 1 83 ? -5.023 -13.633 4.212 1.00 79.00 83 GLU A O 1
ATOM 690 N N . ILE A 1 84 ? -5.526 -11.607 5.027 1.00 82.94 84 ILE A N 1
ATOM 691 C CA . ILE A 1 84 ? -6.938 -11.906 5.250 1.00 82.94 84 ILE A CA 1
ATOM 692 C C . ILE A 1 84 ? -7.792 -11.046 4.348 1.00 82.94 84 ILE A C 1
ATOM 694 O O . ILE A 1 84 ? -7.600 -9.836 4.210 1.00 82.94 84 ILE A O 1
ATOM 698 N N . ASP A 1 85 ? -8.820 -11.678 3.799 1.00 82.12 85 ASP A N 1
ATOM 699 C CA . ASP A 1 85 ? -9.863 -10.976 3.085 1.00 82.12 85 ASP A CA 1
ATOM 700 C C . ASP A 1 85 ? -10.640 -10.035 4.025 1.00 82.12 85 ASP A C 1
ATOM 702 O O . ASP A 1 85 ? -11.513 -10.445 4.800 1.00 82.12 85 ASP A O 1
ATOM 706 N N . THR A 1 86 ? -10.329 -8.741 3.927 1.00 82.12 86 THR A N 1
ATOM 707 C CA . THR A 1 86 ? -10.978 -7.661 4.687 1.00 82.12 86 THR A CA 1
ATOM 708 C C . THR A 1 86 ? -12.488 -7.566 4.453 1.00 82.12 86 THR A C 1
ATOM 710 O O . THR A 1 86 ? -13.179 -6.930 5.249 1.00 82.12 86 THR A O 1
ATOM 713 N N . THR A 1 87 ? -13.043 -8.212 3.419 1.00 85.38 87 THR A N 1
ATOM 714 C CA . THR A 1 87 ? -14.499 -8.282 3.211 1.00 85.38 87 THR A CA 1
ATOM 715 C C . THR A 1 87 ? -15.219 -9.099 4.283 1.00 85.38 87 THR A C 1
ATOM 717 O O . THR A 1 87 ? -16.406 -8.874 4.513 1.00 85.38 87 THR A O 1
ATOM 720 N N . ARG A 1 88 ? -14.505 -9.996 4.978 1.00 86.31 88 ARG A N 1
ATOM 721 C CA . ARG A 1 88 ? -15.037 -10.814 6.079 1.00 86.31 88 ARG A CA 1
ATOM 722 C C . ARG A 1 88 ? -15.164 -10.045 7.393 1.00 86.31 88 ARG A C 1
ATOM 724 O O . ARG A 1 88 ? -15.815 -10.535 8.315 1.00 86.31 88 ARG A O 1
ATOM 731 N N . LEU A 1 89 ? -14.532 -8.873 7.497 1.00 87.12 89 LEU A N 1
ATOM 732 C CA . LEU A 1 89 ? -14.646 -8.015 8.669 1.00 87.12 89 LEU A CA 1
ATOM 733 C C . LEU A 1 89 ? -15.988 -7.266 8.671 1.00 87.12 89 LEU A C 1
ATOM 735 O O . LEU A 1 89 ? -16.482 -6.879 7.607 1.00 87.12 89 LEU A O 1
ATOM 739 N N . PRO A 1 90 ? -16.548 -6.971 9.859 1.00 86.75 90 PRO A N 1
ATOM 740 C CA . PRO A 1 90 ? -17.672 -6.052 9.987 1.00 86.75 90 PRO A CA 1
ATOM 741 C C . PRO A 1 90 ? -17.371 -4.716 9.305 1.00 86.75 90 PRO A C 1
ATOM 743 O O . PRO A 1 90 ? -16.254 -4.205 9.393 1.00 86.75 90 PRO A O 1
ATOM 746 N N . THR A 1 91 ? -18.371 -4.122 8.658 1.00 84.12 91 THR A N 1
ATOM 747 C CA . THR A 1 91 ? -18.232 -2.895 7.855 1.00 84.12 91 THR A CA 1
ATOM 748 C C . THR A 1 91 ? -17.573 -1.746 8.609 1.00 84.12 91 THR A C 1
ATOM 750 O O . THR A 1 91 ? -16.794 -0.999 8.019 1.00 84.12 91 THR A O 1
ATOM 753 N N . SER A 1 92 ? -17.851 -1.608 9.904 1.00 81.12 92 SER A N 1
ATOM 754 C CA . SER A 1 92 ? -17.282 -0.544 10.727 1.00 81.12 92 SER A CA 1
ATOM 755 C C . SER A 1 92 ? -15.775 -0.699 10.954 1.00 81.12 92 SER A C 1
ATOM 757 O O . SER A 1 92 ? -15.039 0.281 10.891 1.00 81.12 92 SER A O 1
ATOM 759 N N . ILE A 1 93 ? -15.304 -1.934 11.127 1.00 83.38 93 ILE A N 1
ATOM 760 C CA . ILE A 1 93 ? -13.886 -2.267 11.298 1.00 83.38 93 ILE A CA 1
ATOM 761 C C . ILE A 1 93 ? -13.178 -2.283 9.941 1.00 83.38 93 ILE A C 1
ATOM 763 O O . ILE A 1 93 ? -12.072 -1.772 9.798 1.00 83.38 93 ILE A O 1
ATOM 767 N N . ARG A 1 94 ? -13.847 -2.809 8.913 1.00 85.50 94 ARG A N 1
ATOM 768 C CA . ARG A 1 94 ? -13.349 -2.878 7.538 1.00 85.50 94 ARG A CA 1
ATOM 769 C C . ARG A 1 94 ? -12.903 -1.510 7.018 1.00 85.50 94 ARG A C 1
ATOM 771 O O . ARG A 1 94 ? -11.854 -1.431 6.390 1.00 85.50 94 ARG A O 1
ATOM 778 N N . ARG A 1 95 ? -13.644 -0.433 7.307 1.00 77.81 95 ARG A N 1
ATOM 779 C CA . ARG A 1 95 ? -13.279 0.933 6.877 1.00 77.81 95 ARG A CA 1
ATOM 780 C C . ARG A 1 95 ? -11.913 1.390 7.398 1.00 77.81 95 ARG A C 1
ATOM 782 O O . ARG A 1 95 ? -11.195 2.051 6.658 1.00 77.81 95 ARG A O 1
ATOM 789 N N . ILE A 1 96 ? -11.540 0.989 8.615 1.00 78.81 96 ILE A N 1
ATOM 790 C CA . ILE A 1 96 ? -10.256 1.344 9.244 1.00 78.81 96 ILE A CA 1
ATOM 791 C C . ILE A 1 96 ? -9.090 0.731 8.455 1.00 78.81 96 ILE A C 1
ATOM 793 O O . ILE A 1 96 ? -8.076 1.382 8.227 1.00 78.81 96 ILE A O 1
ATOM 797 N N . PHE A 1 97 ? -9.258 -0.507 7.984 1.00 76.12 97 PHE A N 1
ATOM 798 C CA . PHE A 1 97 ? -8.210 -1.259 7.286 1.00 76.12 97 PHE A CA 1
ATOM 799 C C . PHE A 1 97 ? -8.235 -1.084 5.758 1.00 76.12 97 PHE A C 1
ATOM 801 O O . PHE A 1 97 ? -7.234 -1.316 5.084 1.00 76.12 97 PHE A O 1
ATOM 808 N N . GLN A 1 98 ? -9.360 -0.650 5.183 1.00 68.50 98 GLN A N 1
ATOM 809 C CA . GLN A 1 98 ? -9.485 -0.443 3.738 1.00 68.50 98 GLN A CA 1
ATOM 810 C C . GLN A 1 98 ? -8.757 0.794 3.218 1.00 68.50 98 GLN A C 1
ATOM 812 O O . GLN A 1 98 ? -8.307 0.769 2.073 1.00 68.50 98 GLN A O 1
ATOM 817 N N . ALA A 1 99 ? -8.628 1.849 4.028 1.00 56.78 99 ALA A N 1
ATOM 818 C CA . ALA A 1 99 ? -8.081 3.130 3.581 1.00 56.78 99 ALA A CA 1
ATOM 819 C C . ALA A 1 99 ? -6.690 2.988 2.928 1.00 56.78 99 ALA A C 1
ATOM 821 O O . ALA A 1 99 ? -6.443 3.573 1.874 1.00 56.78 99 ALA A O 1
ATOM 822 N N . ASN A 1 100 ? -5.830 2.109 3.458 1.00 51.16 100 ASN A N 1
ATOM 823 C CA . ASN A 1 100 ? -4.451 1.953 2.980 1.00 51.16 100 ASN A CA 1
ATOM 824 C C . ASN A 1 100 ? -4.206 0.754 2.053 1.00 51.16 100 ASN A C 1
ATOM 826 O O . ASN A 1 100 ? -3.201 0.753 1.342 1.00 51.16 100 ASN A O 1
ATOM 830 N N . ALA A 1 101 ? -5.126 -0.216 1.955 1.00 51.16 101 ALA A N 1
ATOM 831 C CA . ALA A 1 101 ? -5.024 -1.275 0.939 1.00 51.16 101 ALA A CA 1
ATOM 832 C C . ALA A 1 101 ? -5.056 -0.703 -0.495 1.00 51.16 101 ALA A C 1
ATOM 834 O O . ALA A 1 101 ? -4.546 -1.315 -1.436 1.00 51.16 101 ALA A O 1
ATOM 835 N N . THR A 1 102 ? -5.624 0.494 -0.659 1.00 51.00 102 THR A N 1
ATOM 836 C CA . THR A 1 102 ? -5.652 1.230 -1.924 1.00 51.00 102 THR A CA 1
ATOM 837 C C . THR A 1 102 ? -4.255 1.679 -2.361 1.00 51.00 102 THR A C 1
ATOM 839 O O . THR A 1 102 ? -3.949 1.579 -3.543 1.00 51.00 102 THR A O 1
ATOM 842 N N . SER A 1 103 ? -3.381 2.097 -1.433 1.00 50.75 103 SER A N 1
ATOM 843 C CA . SER A 1 103 ? -2.091 2.730 -1.765 1.00 50.75 103 SER A CA 1
ATOM 844 C C . SER A 1 103 ? -1.105 1.755 -2.424 1.00 50.75 103 SER A C 1
ATOM 846 O O . SER A 1 103 ? -0.577 2.018 -3.509 1.00 50.75 103 SER A O 1
ATOM 848 N N . THR A 1 104 ? -0.936 0.560 -1.852 1.00 55.28 104 THR A N 1
ATOM 849 C CA . THR A 1 104 ? -0.027 -0.455 -2.411 1.00 55.28 104 THR A CA 1
ATOM 850 C C . THR A 1 104 ? -0.533 -0.997 -3.750 1.00 55.28 104 THR A C 1
ATOM 852 O O . THR A 1 104 ? 0.252 -1.175 -4.681 1.00 55.28 104 THR A O 1
ATOM 855 N N . LYS A 1 105 ? -1.856 -1.177 -3.898 1.00 56.12 105 LYS A N 1
ATOM 856 C CA . LYS A 1 105 ? -2.470 -1.580 -5.176 1.00 56.12 105 LYS A CA 1
ATOM 857 C C . LYS A 1 105 ? -2.347 -0.499 -6.248 1.00 56.12 105 LYS A C 1
ATOM 859 O O . LYS A 1 105 ? -2.131 -0.821 -7.413 1.00 56.12 105 LYS A O 1
ATOM 864 N N . THR A 1 106 ? -2.441 0.780 -5.879 1.00 58.72 106 THR A N 1
ATOM 865 C CA . THR A 1 106 ? -2.212 1.873 -6.834 1.00 58.72 106 THR A CA 1
ATOM 866 C C . THR A 1 106 ? -0.762 1.950 -7.296 1.00 58.72 106 THR A C 1
ATOM 868 O O . THR A 1 106 ? -0.534 2.272 -8.459 1.00 58.72 106 THR A O 1
ATOM 871 N N . LEU A 1 107 ? 0.203 1.607 -6.436 1.00 63.44 107 LEU A N 1
ATOM 872 C CA . LEU A 1 107 ? 1.622 1.602 -6.793 1.00 63.44 107 LEU A CA 1
ATOM 873 C C . LEU A 1 107 ? 1.987 0.431 -7.722 1.00 63.44 107 LEU A C 1
ATOM 875 O O . LEU A 1 107 ? 2.703 0.620 -8.701 1.00 63.44 107 LEU A O 1
ATOM 879 N N . SER A 1 108 ? 1.467 -0.776 -7.467 1.00 68.31 108 SER A N 1
ATOM 880 C CA . SER A 1 108 ? 1.702 -1.908 -8.380 1.00 68.31 108 SER A CA 1
ATOM 881 C C . SER A 1 108 ? 0.984 -1.711 -9.720 1.00 68.31 108 SER A C 1
ATOM 883 O O . SER A 1 108 ? 1.531 -2.022 -10.782 1.00 68.31 108 SER A O 1
ATOM 885 N N . GLY A 1 109 ? -0.225 -1.140 -9.688 1.00 70.56 109 GLY A N 1
ATOM 886 C CA . GLY A 1 109 ? -0.979 -0.786 -10.885 1.00 70.56 109 GLY A CA 1
ATOM 887 C C . GLY A 1 109 ? -0.263 0.266 -11.733 1.00 70.56 109 GLY A C 1
ATOM 888 O O . GLY A 1 109 ? -0.148 0.093 -12.946 1.00 70.56 109 GLY A O 1
ATOM 889 N N . SER A 1 110 ? 0.277 1.322 -11.113 1.00 71.56 110 SER A N 1
ATOM 890 C CA . SER A 1 110 ? 1.011 2.367 -11.836 1.00 71.56 110 SER A CA 1
ATOM 891 C C . SER A 1 110 ? 2.301 1.847 -12.467 1.00 71.56 110 SER A C 1
ATOM 893 O O . SER A 1 110 ? 2.572 2.201 -13.611 1.00 71.56 110 SER A O 1
ATOM 895 N N . LEU A 1 111 ? 3.040 0.969 -11.778 1.00 75.44 111 LEU A N 1
ATOM 896 C CA . LEU A 1 111 ? 4.240 0.316 -12.315 1.00 75.44 111 LEU A CA 1
ATOM 897 C C . LEU A 1 111 ? 3.931 -0.566 -13.527 1.00 75.44 111 LEU A C 1
ATOM 899 O O . LEU A 1 111 ? 4.673 -0.556 -14.506 1.00 75.44 111 LEU A O 1
ATOM 903 N N . THR A 1 112 ? 2.823 -1.308 -13.488 1.00 80.25 112 THR A N 1
ATOM 904 C CA . THR A 1 112 ? 2.432 -2.190 -14.599 1.00 80.25 112 THR A CA 1
ATOM 905 C C . THR A 1 112 ? 2.046 -1.373 -15.834 1.00 80.25 112 THR A C 1
ATOM 907 O O . THR A 1 112 ? 2.481 -1.665 -16.947 1.00 80.25 112 THR A O 1
ATOM 910 N N . VAL A 1 113 ? 1.267 -0.304 -15.638 1.00 81.31 113 VAL A N 1
ATOM 911 C CA . VAL A 1 113 ? 0.861 0.597 -16.726 1.00 81.31 113 VAL A CA 1
ATOM 912 C C . VAL A 1 113 ? 2.060 1.366 -17.281 1.00 81.31 113 VAL A C 1
ATOM 914 O O . VAL A 1 113 ? 2.193 1.487 -18.499 1.00 81.31 113 VAL A O 1
ATOM 917 N N . SER A 1 114 ? 2.957 1.860 -16.421 1.00 76.25 114 SER A N 1
ATOM 918 C CA . SER A 1 114 ? 4.145 2.582 -16.878 1.00 76.25 114 SER A CA 1
ATOM 919 C C . SER A 1 114 ? 5.094 1.673 -17.653 1.00 76.25 114 SER A C 1
ATOM 921 O O . SER A 1 114 ? 5.633 2.109 -18.669 1.00 76.25 114 SER A O 1
ATOM 923 N N . LEU A 1 115 ? 5.254 0.408 -17.241 1.00 79.56 115 LEU A N 1
ATOM 924 C CA . LEU A 1 115 ? 6.043 -0.593 -17.965 1.00 79.56 115 LEU A CA 1
ATOM 925 C C . LEU A 1 115 ? 5.519 -0.784 -19.393 1.00 79.56 115 LEU A C 1
ATOM 927 O O . LEU A 1 115 ? 6.295 -0.732 -20.345 1.00 79.56 115 LEU A O 1
ATOM 931 N N . PHE A 1 116 ? 4.202 -0.935 -19.552 1.00 84.88 116 PHE A N 1
ATOM 932 C CA . PHE A 1 116 ? 3.588 -1.111 -20.868 1.00 84.88 116 PHE A CA 1
ATOM 933 C C . PHE A 1 116 ? 3.819 0.106 -21.778 1.00 84.88 116 PHE A C 1
ATOM 935 O O . PHE A 1 116 ? 4.203 -0.044 -22.936 1.00 84.88 116 PHE A O 1
ATOM 942 N N . ILE A 1 117 ? 3.667 1.321 -21.238 1.00 83.38 117 ILE A N 1
ATOM 943 C CA . ILE A 1 117 ? 3.953 2.569 -21.965 1.00 83.38 117 ILE A CA 1
ATOM 944 C C . ILE A 1 117 ? 5.433 2.648 -22.364 1.00 83.38 117 ILE A C 1
ATOM 946 O O . ILE A 1 117 ? 5.743 3.033 -23.492 1.00 83.38 117 ILE A O 1
ATOM 950 N N . GLY A 1 118 ? 6.341 2.256 -21.465 1.00 75.56 118 GLY A N 1
ATOM 951 C CA . GLY A 1 118 ? 7.779 2.204 -21.731 1.00 75.56 118 GLY A CA 1
ATOM 952 C C . GLY A 1 118 ? 8.117 1.295 -22.912 1.00 75.56 118 GLY A C 1
ATOM 953 O O . GLY A 1 118 ? 8.833 1.719 -23.816 1.00 75.56 118 GLY A O 1
ATOM 954 N N . ILE A 1 119 ? 7.535 0.092 -22.954 1.00 80.56 119 ILE A N 1
ATOM 955 C CA . ILE A 1 119 ? 7.733 -0.871 -24.050 1.00 80.56 119 ILE A CA 1
ATOM 956 C C . ILE A 1 119 ? 7.223 -0.305 -25.382 1.00 80.56 119 ILE A C 1
ATOM 958 O O . ILE A 1 119 ? 7.937 -0.351 -26.382 1.00 80.56 119 ILE A O 1
ATOM 962 N N . VAL A 1 120 ? 6.011 0.261 -25.407 1.00 86.00 120 VAL A N 1
ATOM 963 C CA . VAL A 1 120 ? 5.426 0.833 -26.634 1.00 86.00 120 VAL A CA 1
ATOM 964 C C . VAL A 1 120 ? 6.261 2.010 -27.148 1.00 86.00 120 VAL A C 1
ATOM 966 O O . VAL A 1 120 ? 6.549 2.084 -28.342 1.00 86.00 120 VAL A O 1
ATOM 969 N N . CYS A 1 121 ? 6.698 2.903 -26.256 1.00 82.81 121 CYS A N 1
ATOM 970 C CA . CYS A 1 121 ? 7.579 4.013 -26.618 1.00 82.81 121 CYS A CA 1
ATOM 971 C C . CYS A 1 121 ? 8.934 3.515 -27.152 1.00 82.81 121 CYS A C 1
ATOM 973 O O . CYS A 1 121 ? 9.416 4.016 -28.168 1.00 82.81 121 CYS A O 1
ATOM 975 N N . GLY A 1 122 ? 9.508 2.486 -26.524 1.00 75.00 122 GLY A N 1
ATOM 976 C CA . GLY A 1 122 ? 10.710 1.811 -27.002 1.00 75.00 122 GLY A CA 1
ATOM 977 C C . GLY A 1 122 ? 10.572 1.308 -28.433 1.00 75.00 122 GLY A C 1
ATOM 978 O O . GLY A 1 122 ? 11.399 1.628 -29.287 1.00 75.00 122 GLY A O 1
ATOM 979 N N . LEU A 1 123 ? 9.498 0.563 -28.713 1.00 83.38 123 LEU A N 1
ATOM 980 C CA . LEU A 1 123 ? 9.226 0.012 -30.043 1.00 83.38 123 LEU A CA 1
ATOM 981 C C . LEU A 1 123 ? 9.085 1.119 -31.097 1.00 83.38 123 LEU A C 1
ATOM 983 O O . LEU A 1 123 ? 9.635 0.995 -32.191 1.00 83.38 123 LEU A O 1
ATOM 987 N N . MET A 1 124 ? 8.413 2.223 -30.759 1.00 85.75 124 MET A N 1
ATOM 988 C CA . MET A 1 124 ? 8.314 3.390 -31.642 1.00 85.75 124 MET A CA 1
ATOM 989 C C . MET A 1 124 ? 9.685 4.023 -31.910 1.00 85.75 124 MET A C 1
ATOM 991 O O . MET A 1 124 ? 10.007 4.315 -33.060 1.00 85.75 124 MET A O 1
ATOM 995 N N . ALA A 1 125 ? 10.525 4.190 -30.885 1.00 79.62 125 ALA A N 1
ATOM 996 C CA . ALA A 1 125 ? 11.870 4.744 -31.043 1.00 79.62 125 ALA A CA 1
ATOM 997 C C . ALA A 1 125 ? 12.777 3.847 -31.901 1.00 79.62 125 ALA A C 1
ATOM 999 O O . ALA A 1 125 ? 13.533 4.350 -32.730 1.00 79.62 125 ALA A O 1
ATOM 1000 N N . MET A 1 126 ? 12.667 2.523 -31.752 1.00 79.25 126 MET A N 1
ATOM 1001 C CA . MET A 1 126 ? 13.372 1.565 -32.605 1.00 79.25 126 MET A CA 1
ATOM 1002 C C . MET A 1 126 ? 12.923 1.678 -34.063 1.00 79.25 126 MET A C 1
ATOM 1004 O O . MET A 1 126 ? 13.769 1.764 -34.951 1.00 79.25 126 MET A O 1
ATOM 1008 N N . ALA A 1 127 ? 11.610 1.726 -34.314 1.00 81.75 127 ALA A N 1
ATOM 1009 C CA . ALA A 1 127 ? 11.061 1.870 -35.661 1.00 81.75 127 ALA A CA 1
ATOM 1010 C C . ALA A 1 127 ? 11.538 3.167 -36.334 1.00 81.75 127 ALA A C 1
ATOM 1012 O O . ALA A 1 127 ? 11.987 3.141 -37.479 1.00 81.75 127 ALA A O 1
ATOM 1013 N N . VAL A 1 128 ? 11.521 4.287 -35.603 1.00 81.75 128 VAL A N 1
ATOM 1014 C CA . VAL A 1 128 ? 12.042 5.577 -36.083 1.00 81.75 128 VAL A CA 1
ATOM 1015 C C . VAL A 1 128 ? 13.553 5.516 -36.320 1.00 81.75 128 VAL A C 1
ATOM 1017 O O . VAL A 1 128 ? 14.025 6.009 -37.338 1.00 81.75 128 VAL A O 1
ATOM 1020 N N . GLY A 1 129 ? 14.319 4.877 -35.433 1.00 77.69 129 GLY A N 1
ATOM 1021 C CA . GLY A 1 129 ? 15.765 4.709 -35.595 1.00 77.69 129 GLY A CA 1
ATOM 1022 C C . GLY A 1 129 ? 16.131 3.922 -36.856 1.00 77.69 129 GLY A C 1
ATOM 1023 O O . GLY A 1 129 ? 16.993 4.355 -37.618 1.00 77.69 129 GLY A O 1
ATOM 1024 N N . VAL A 1 130 ? 15.435 2.811 -37.121 1.00 77.81 130 VAL A N 1
ATOM 1025 C CA . VAL A 1 130 ? 15.591 2.025 -38.359 1.00 77.81 130 VAL A CA 1
ATOM 1026 C C . VAL A 1 130 ? 15.216 2.859 -39.585 1.00 77.81 130 VAL A C 1
ATOM 1028 O O . VAL A 1 130 ? 15.944 2.844 -40.577 1.00 77.81 130 VAL A O 1
ATOM 1031 N N . LEU A 1 131 ? 14.122 3.625 -39.519 1.00 80.56 131 LEU A N 1
ATOM 1032 C CA . LEU A 1 131 ? 13.700 4.513 -40.603 1.00 80.56 131 LEU A CA 1
ATOM 1033 C C . LEU A 1 131 ? 14.775 5.572 -40.914 1.00 80.56 131 LEU A C 1
ATOM 1035 O O . LEU A 1 131 ? 15.140 5.773 -42.067 1.00 80.56 131 LEU A O 1
ATOM 1039 N N . ILE A 1 132 ? 15.348 6.209 -39.890 1.00 79.56 132 ILE A N 1
ATOM 1040 C CA . ILE A 1 132 ? 16.416 7.203 -40.067 1.00 79.56 132 ILE A CA 1
ATOM 1041 C C . ILE A 1 132 ? 17.658 6.552 -40.683 1.00 79.56 132 ILE A C 1
ATOM 1043 O O . ILE A 1 132 ? 18.178 7.054 -41.676 1.00 79.56 132 ILE A O 1
ATOM 1047 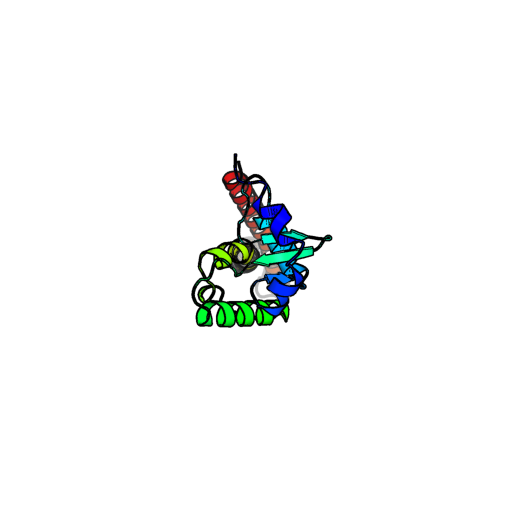N N . LEU A 1 133 ? 18.110 5.412 -40.151 1.00 75.62 133 LEU A N 1
ATOM 1048 C CA . LEU A 1 133 ? 19.283 4.703 -40.673 1.00 75.62 133 LEU A CA 1
ATOM 1049 C C . LEU A 1 133 ? 19.108 4.277 -42.136 1.00 75.62 133 LEU A C 1
ATOM 1051 O O . LEU A 1 133 ? 20.029 4.455 -42.930 1.00 75.62 133 LEU A O 1
ATOM 1055 N N . THR A 1 134 ? 17.933 3.760 -42.498 1.00 75.81 134 THR A N 1
ATOM 1056 C CA . THR A 1 134 ? 17.624 3.363 -43.880 1.00 75.81 134 THR A CA 1
ATOM 1057 C C . THR A 1 134 ? 17.569 4.570 -44.818 1.00 75.81 134 THR A C 1
ATOM 1059 O O . THR A 1 134 ? 18.164 4.527 -45.893 1.00 75.81 134 THR A O 1
ATOM 1062 N N . THR A 1 135 ? 16.950 5.683 -44.403 1.00 79.25 135 THR A N 1
ATOM 1063 C CA . THR A 1 135 ? 16.918 6.924 -45.207 1.00 79.25 135 THR A CA 1
ATOM 1064 C C . THR A 1 135 ? 18.285 7.601 -45.350 1.00 79.25 135 THR A C 1
ATOM 1066 O O . THR A 1 135 ? 18.549 8.225 -46.374 1.00 79.25 135 THR A O 1
ATOM 1069 N N . ALA A 1 136 ? 19.182 7.437 -44.374 1.00 79.25 136 ALA A N 1
ATOM 1070 C CA . ALA A 1 136 ? 20.550 7.955 -44.415 1.00 79.25 136 ALA A CA 1
ATOM 1071 C C . ALA A 1 136 ? 21.525 7.066 -45.217 1.00 79.25 136 ALA A C 1
ATOM 1073 O O . ALA A 1 136 ? 22.723 7.345 -45.250 1.00 79.25 136 ALA A O 1
ATOM 1074 N N . GLY A 1 137 ? 21.043 5.983 -45.844 1.00 72.75 137 GLY A N 1
ATOM 1075 C CA . GLY A 1 137 ? 21.872 5.037 -46.601 1.00 72.75 137 GLY A CA 1
ATOM 1076 C C . GLY A 1 137 ? 22.737 4.116 -45.730 1.00 72.75 137 GLY A C 1
ATOM 1077 O O . GLY A 1 137 ? 23.657 3.468 -46.233 1.00 72.75 137 GLY A O 1
ATOM 1078 N N . GLY A 1 138 ? 22.469 4.048 -44.424 1.00 66.75 138 GLY A N 1
ATOM 1079 C CA . GLY A 1 138 ? 23.155 3.154 -43.498 1.00 66.75 138 GLY A CA 1
ATOM 1080 C C . GLY A 1 138 ? 22.707 1.703 -43.678 1.00 66.75 138 GLY A C 1
ATOM 1081 O O . GLY A 1 138 ? 21.518 1.412 -43.791 1.00 66.75 138 GLY A O 1
ATOM 1082 N N . LYS A 1 139 ? 23.657 0.761 -43.670 1.00 66.31 139 LYS A N 1
ATOM 1083 C CA . LYS A 1 139 ? 23.350 -0.676 -43.711 1.00 66.31 139 LYS A CA 1
ATOM 1084 C C . LYS A 1 139 ? 22.824 -1.126 -42.345 1.00 66.31 139 LYS A C 1
ATOM 1086 O O . LYS A 1 139 ? 23.600 -1.312 -41.416 1.00 66.31 139 LYS A O 1
ATOM 1091 N N . THR A 1 140 ? 21.515 -1.317 -42.212 1.00 61.44 140 THR A N 1
ATOM 1092 C CA . THR A 1 140 ? 20.884 -1.811 -40.972 1.00 61.44 140 THR A CA 1
ATOM 1093 C C . THR A 1 140 ? 21.130 -3.299 -40.712 1.00 61.44 140 THR A C 1
ATOM 1095 O O . THR A 1 140 ? 20.968 -3.754 -39.586 1.00 61.44 140 THR A O 1
ATOM 1098 N N . GLU A 1 141 ? 21.548 -4.049 -41.735 1.00 61.88 141 GLU A N 1
ATOM 1099 C CA . GLU A 1 141 ? 21.817 -5.493 -41.664 1.00 61.88 141 GLU A CA 1
ATOM 1100 C C . GLU A 1 141 ? 23.202 -5.835 -41.093 1.00 61.88 141 GLU A C 1
ATOM 1102 O O . GLU A 1 141 ?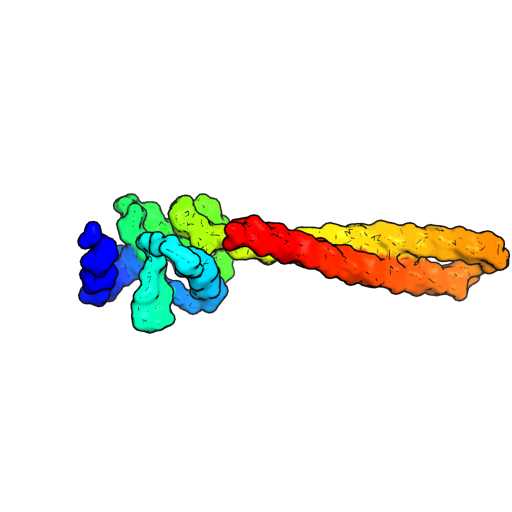 23.495 -6.998 -40.815 1.00 61.88 141 GLU A O 1
ATOM 1107 N N . THR A 1 142 ? 24.082 -4.847 -40.902 1.00 72.25 142 THR A N 1
ATOM 1108 C CA . THR A 1 142 ? 25.380 -5.098 -40.268 1.00 72.25 142 THR A CA 1
ATOM 1109 C C . THR A 1 142 ? 25.207 -5.290 -38.764 1.00 72.25 142 THR A C 1
ATOM 1111 O O . THR A 1 142 ? 24.351 -4.669 -38.130 1.00 72.25 142 THR A O 1
ATOM 1114 N N . ALA A 1 143 ? 26.076 -6.104 -38.155 1.00 66.69 143 ALA A N 1
ATOM 1115 C CA . ALA A 1 143 ? 26.099 -6.308 -36.704 1.00 66.69 143 ALA A CA 1
ATOM 1116 C C . ALA A 1 143 ? 26.139 -4.979 -35.918 1.00 66.69 143 ALA A C 1
ATOM 1118 O O . ALA A 1 143 ? 25.502 -4.859 -34.874 1.00 66.69 143 ALA A O 1
ATOM 1119 N N . SER A 1 144 ? 26.813 -3.956 -36.457 1.00 71.06 144 SER A N 1
ATOM 1120 C CA . SER A 1 144 ? 26.842 -2.603 -35.895 1.00 71.06 144 SER A CA 1
ATOM 1121 C C . SER A 1 144 ? 25.487 -1.884 -35.951 1.00 71.06 144 SER A C 1
ATOM 1123 O O . SER A 1 144 ? 25.088 -1.283 -34.957 1.00 71.06 144 SER A O 1
ATOM 1125 N N . GLY A 1 145 ? 24.743 -1.974 -37.060 1.00 65.75 145 GLY A N 1
ATOM 1126 C CA . GLY A 1 145 ? 23.425 -1.342 -37.208 1.00 65.75 145 GLY A CA 1
ATOM 1127 C C . GLY A 1 145 ? 22.363 -1.958 -36.291 1.00 65.75 145 GLY A C 1
ATOM 1128 O O . GLY A 1 145 ? 21.565 -1.238 -35.679 1.00 65.75 145 GLY A O 1
ATOM 1129 N N . MET A 1 146 ? 22.405 -3.281 -36.109 1.00 70.81 146 MET A N 1
ATOM 1130 C CA . MET A 1 146 ? 21.559 -3.981 -35.134 1.00 70.81 146 MET A CA 1
ATOM 1131 C C . MET A 1 146 ? 21.896 -3.595 -33.687 1.00 70.81 146 MET A C 1
ATOM 1133 O O . MET A 1 146 ? 20.993 -3.386 -32.878 1.00 70.81 146 MET A O 1
ATOM 1137 N N . GLN A 1 147 ? 23.179 -3.432 -33.351 1.00 77.38 147 GLN A N 1
ATOM 1138 C CA . GLN A 1 147 ? 23.582 -2.983 -32.014 1.00 77.38 147 GLN A CA 1
ATOM 1139 C C . GLN A 1 147 ? 23.111 -1.554 -31.722 1.00 77.38 147 GLN A C 1
ATOM 1141 O O . GLN A 1 147 ? 22.560 -1.298 -30.653 1.00 77.38 147 GLN A O 1
ATOM 1146 N N . THR A 1 148 ? 23.264 -0.623 -32.667 1.00 76.12 148 THR A N 1
ATOM 1147 C CA . THR A 1 148 ? 22.844 0.773 -32.471 1.00 76.12 148 THR A CA 1
ATOM 1148 C C . THR A 1 148 ? 21.333 0.898 -32.265 1.00 76.12 148 THR A C 1
ATOM 1150 O O . THR A 1 148 ? 20.891 1.602 -31.359 1.00 76.12 148 THR A O 1
ATOM 1153 N N . THR A 1 149 ? 20.529 0.183 -33.055 1.00 74.38 149 THR A N 1
ATOM 1154 C CA . THR A 1 149 ? 19.061 0.207 -32.927 1.00 74.38 149 THR A CA 1
ATOM 1155 C C . THR A 1 149 ? 18.579 -0.423 -31.618 1.00 74.38 149 THR A C 1
ATOM 1157 O O . THR A 1 149 ? 17.678 0.124 -30.981 1.00 74.38 149 THR A O 1
ATOM 1160 N N . ALA A 1 150 ? 19.228 -1.496 -31.153 1.00 75.69 150 ALA A N 1
ATOM 1161 C CA . ALA A 1 150 ? 18.954 -2.094 -29.847 1.00 75.69 150 ALA A CA 1
ATOM 1162 C C . ALA A 1 150 ? 19.301 -1.151 -28.679 1.00 75.69 150 ALA A C 1
ATOM 1164 O O . ALA A 1 150 ? 18.532 -1.032 -27.726 1.00 75.69 150 ALA A O 1
ATOM 1165 N N . VAL A 1 151 ? 20.426 -0.432 -28.755 1.00 80.62 151 VAL A N 1
ATOM 1166 C CA . VAL A 1 151 ? 20.811 0.553 -27.729 1.00 80.62 151 VAL A CA 1
ATOM 1167 C C . VAL A 1 151 ? 19.809 1.709 -27.676 1.00 80.62 151 VAL A C 1
ATOM 1169 O O . VAL A 1 151 ? 19.362 2.080 -26.590 1.00 80.62 151 VAL A O 1
ATOM 1172 N N . ILE A 1 152 ? 19.395 2.236 -28.834 1.00 77.75 152 ILE A N 1
ATOM 1173 C CA . ILE A 1 152 ? 18.370 3.289 -28.921 1.00 77.75 152 ILE A CA 1
ATOM 1174 C C . ILE A 1 152 ? 17.048 2.806 -28.314 1.00 77.75 152 ILE A C 1
ATOM 1176 O O . ILE A 1 152 ? 16.439 3.534 -27.529 1.00 77.75 152 ILE A O 1
ATOM 1180 N N . PHE A 1 153 ? 16.634 1.571 -28.615 1.00 75.88 153 PHE A N 1
ATOM 1181 C CA . PHE A 1 153 ? 15.444 0.954 -28.028 1.00 75.88 153 PHE A CA 1
ATOM 1182 C C . PHE A 1 153 ? 15.515 0.921 -26.497 1.00 75.88 153 PHE A C 1
ATOM 1184 O O . PHE A 1 153 ? 14.579 1.369 -25.833 1.00 75.88 153 PHE A O 1
ATOM 1191 N N . ILE A 1 154 ? 16.618 0.424 -25.925 1.00 79.38 154 ILE A N 1
ATOM 1192 C CA . ILE A 1 154 ? 16.776 0.297 -24.468 1.00 79.38 154 ILE A CA 1
ATOM 1193 C C . ILE A 1 154 ? 16.737 1.676 -23.804 1.00 79.38 154 ILE A C 1
ATOM 1195 O O . ILE A 1 154 ? 15.978 1.878 -22.856 1.00 79.38 154 ILE A O 1
ATOM 1199 N N . ILE A 1 155 ? 17.507 2.639 -24.318 1.00 82.81 155 ILE A N 1
ATOM 1200 C CA . ILE A 1 155 ? 17.586 3.989 -23.745 1.00 82.81 155 ILE A CA 1
ATOM 1201 C C . ILE A 1 155 ? 16.218 4.677 -23.803 1.00 82.81 155 ILE A C 1
ATOM 1203 O O . ILE A 1 155 ? 15.743 5.186 -22.786 1.00 82.81 155 ILE A O 1
ATOM 1207 N N . ALA A 1 156 ? 15.550 4.649 -24.960 1.00 79.75 156 ALA A N 1
ATOM 1208 C CA . ALA A 1 156 ? 14.235 5.260 -25.120 1.00 79.75 156 ALA A CA 1
ATOM 1209 C C . ALA A 1 156 ? 13.182 4.597 -24.219 1.00 79.75 156 ALA A C 1
ATOM 1211 O O . ALA A 1 156 ? 12.411 5.302 -23.567 1.00 79.75 156 ALA A O 1
ATOM 1212 N N . SER A 1 157 ? 13.193 3.262 -24.115 1.00 73.19 157 SER A N 1
ATOM 1213 C CA . SER A 1 157 ? 12.281 2.508 -23.244 1.00 73.19 157 SER A CA 1
ATOM 1214 C C . SER A 1 157 ? 12.433 2.913 -21.780 1.00 73.19 157 SER A C 1
ATOM 1216 O O . SER A 1 157 ? 11.438 3.182 -21.109 1.00 73.19 157 SER A O 1
ATOM 1218 N N . VAL A 1 158 ? 13.675 2.994 -21.286 1.00 80.81 158 VAL A N 1
ATOM 1219 C CA . VAL A 1 158 ? 13.967 3.351 -19.890 1.00 80.81 158 VAL A CA 1
ATOM 1220 C C . VAL A 1 158 ? 13.567 4.796 -19.599 1.00 80.81 158 VAL A C 1
ATOM 1222 O O . VAL A 1 158 ? 12.907 5.053 -18.593 1.00 80.81 158 VAL A O 1
ATOM 1225 N N . ILE A 1 159 ? 13.897 5.738 -20.488 1.00 85.62 159 ILE A N 1
ATOM 1226 C CA . ILE A 1 159 ? 13.531 7.151 -20.316 1.00 85.62 159 ILE A CA 1
ATOM 1227 C C . ILE A 1 159 ? 12.006 7.313 -20.304 1.00 85.62 159 ILE A C 1
ATOM 1229 O O . ILE A 1 159 ? 11.459 7.923 -19.383 1.00 85.62 159 ILE A O 1
ATOM 1233 N N . CYS A 1 160 ? 11.301 6.731 -21.279 1.00 81.38 160 CYS A N 1
ATOM 1234 C CA . CYS A 1 160 ? 9.841 6.790 -21.339 1.00 81.38 160 CYS A CA 1
ATOM 1235 C C . CYS A 1 160 ? 9.183 6.127 -20.124 1.00 81.38 160 CYS A C 1
ATOM 1237 O O . CYS A 1 160 ? 8.213 6.663 -19.587 1.00 81.38 160 CYS A O 1
ATOM 1239 N N . TRP A 1 161 ? 9.720 5.000 -19.651 1.00 81.31 161 TRP A N 1
ATOM 1240 C CA . TRP A 1 161 ? 9.241 4.333 -18.443 1.00 81.31 161 TRP A CA 1
ATOM 1241 C C . TRP A 1 161 ? 9.382 5.214 -17.195 1.00 81.31 161 T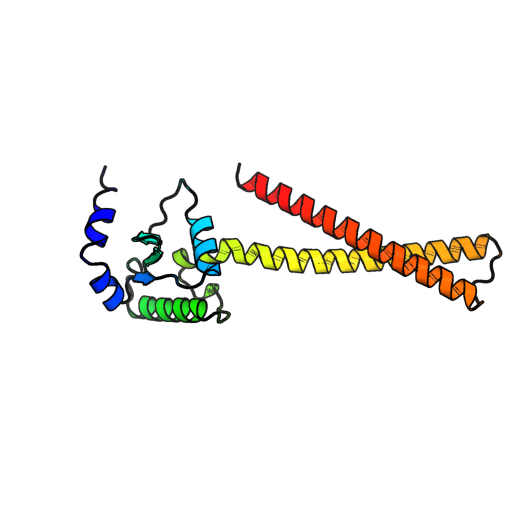RP A C 1
ATOM 1243 O O . TRP A 1 161 ? 8.429 5.344 -16.419 1.00 81.31 161 TRP A O 1
ATOM 1253 N N . LEU A 1 162 ? 10.537 5.863 -17.016 1.00 83.62 162 LEU A N 1
ATOM 1254 C CA . LEU A 1 162 ? 10.781 6.774 -15.895 1.00 83.62 162 LEU A CA 1
ATOM 1255 C C . LEU A 1 162 ? 9.840 7.983 -15.938 1.00 83.62 162 LEU A C 1
ATOM 1257 O O . LEU A 1 162 ? 9.207 8.300 -14.929 1.00 83.62 162 LEU A O 1
ATOM 1261 N N . ILE A 1 163 ? 9.685 8.613 -17.107 1.00 86.44 163 ILE A N 1
ATOM 1262 C CA . ILE A 1 163 ? 8.776 9.754 -17.291 1.00 86.44 163 ILE A CA 1
ATOM 1263 C C . ILE A 1 163 ? 7.329 9.334 -17.012 1.00 86.44 163 ILE A C 1
ATOM 1265 O 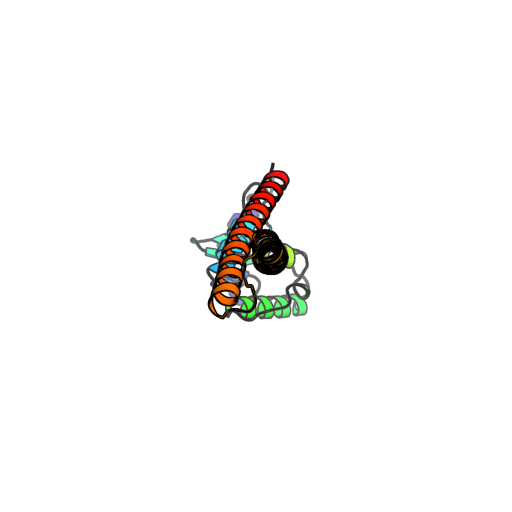O . ILE A 1 163 ? 6.634 10.006 -16.251 1.00 86.44 163 ILE A O 1
ATOM 1269 N N . ALA A 1 164 ? 6.871 8.212 -17.572 1.00 81.06 164 ALA A N 1
ATOM 1270 C CA . ALA A 1 164 ? 5.514 7.718 -17.358 1.00 81.06 164 ALA A CA 1
ATOM 1271 C C . ALA A 1 164 ? 5.253 7.414 -15.875 1.00 81.06 164 ALA A C 1
ATOM 1273 O O . ALA A 1 164 ? 4.225 7.822 -15.333 1.00 81.06 164 ALA A O 1
ATOM 1274 N N . THR A 1 165 ? 6.201 6.762 -15.199 1.00 78.12 165 THR A N 1
ATOM 1275 C CA . THR A 1 165 ? 6.109 6.464 -13.763 1.00 78.12 165 THR A CA 1
ATOM 1276 C C . THR A 1 165 ? 6.016 7.751 -12.944 1.00 78.12 165 THR A C 1
ATOM 1278 O O . THR A 1 165 ? 5.128 7.877 -12.099 1.00 78.12 165 THR A O 1
ATOM 1281 N N . PHE A 1 166 ? 6.865 8.741 -13.237 1.00 85.31 166 PHE A N 1
ATOM 1282 C CA . PHE A 1 166 ? 6.852 10.035 -12.559 1.00 85.31 166 PHE A CA 1
ATOM 1283 C C . PHE A 1 166 ? 5.540 10.801 -12.782 1.00 85.31 166 PHE A C 1
ATOM 1285 O O . PHE A 1 166 ? 4.945 11.295 -11.825 1.00 85.31 166 PHE A O 1
ATOM 1292 N N . VAL A 1 167 ? 5.039 10.858 -14.020 1.00 84.62 167 VAL A N 1
ATOM 1293 C CA . VAL A 1 167 ? 3.783 11.546 -14.366 1.00 84.62 167 VAL A CA 1
ATOM 1294 C C . VAL A 1 167 ? 2.578 10.885 -13.695 1.00 84.62 167 VAL A C 1
ATOM 1296 O O . VAL A 1 167 ? 1.724 11.582 -13.140 1.00 84.62 167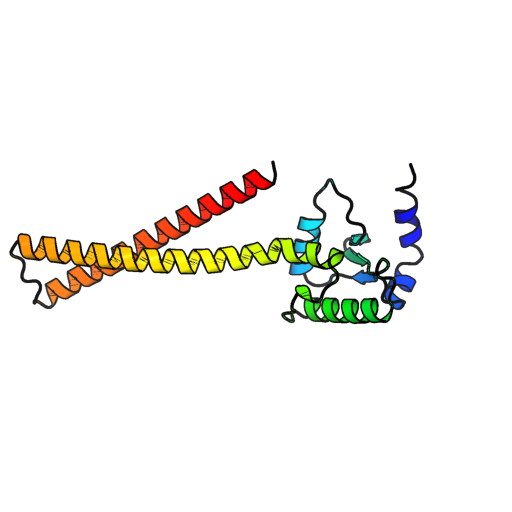 VAL A O 1
ATOM 1299 N N . ILE A 1 168 ? 2.500 9.550 -13.711 1.00 82.75 168 ILE A N 1
ATOM 1300 C CA . ILE A 1 168 ? 1.412 8.810 -13.059 1.00 82.75 168 ILE A CA 1
ATOM 1301 C C . ILE A 1 168 ? 1.466 9.021 -11.543 1.00 82.75 168 ILE A C 1
ATOM 1303 O O . ILE A 1 168 ? 0.431 9.294 -10.932 1.00 82.75 168 ILE A O 1
ATOM 1307 N N . TRP A 1 169 ? 2.658 8.955 -10.945 1.00 80.50 169 TRP A N 1
ATOM 1308 C CA . TRP A 1 169 ? 2.850 9.198 -9.516 1.00 80.50 169 TRP A CA 1
ATOM 1309 C C . TRP A 1 169 ? 2.446 10.622 -9.118 1.00 80.50 169 TRP A C 1
ATOM 1311 O O . TRP A 1 169 ? 1.626 10.798 -8.213 1.00 80.50 169 TRP A O 1
ATOM 1321 N N . ALA A 1 170 ? 2.934 11.633 -9.844 1.00 82.38 170 ALA A N 1
ATOM 1322 C CA . ALA A 1 170 ? 2.585 13.029 -9.608 1.00 82.38 170 ALA A CA 1
ATOM 1323 C C . ALA A 1 170 ? 1.067 13.231 -9.697 1.00 82.38 170 ALA A C 1
ATOM 1325 O O . ALA A 1 170 ? 0.454 13.744 -8.762 1.00 82.38 170 ALA A O 1
ATOM 1326 N N . LYS A 1 171 ? 0.424 12.754 -10.772 1.00 82.69 171 LYS A N 1
ATOM 1327 C CA . LYS A 1 171 ? -1.033 12.862 -10.962 1.00 82.69 171 LYS A CA 1
ATOM 1328 C C . LYS A 1 171 ? -1.831 12.136 -9.872 1.00 82.69 171 LYS A C 1
ATOM 1330 O O . LYS A 1 171 ? -2.895 12.621 -9.482 1.00 82.6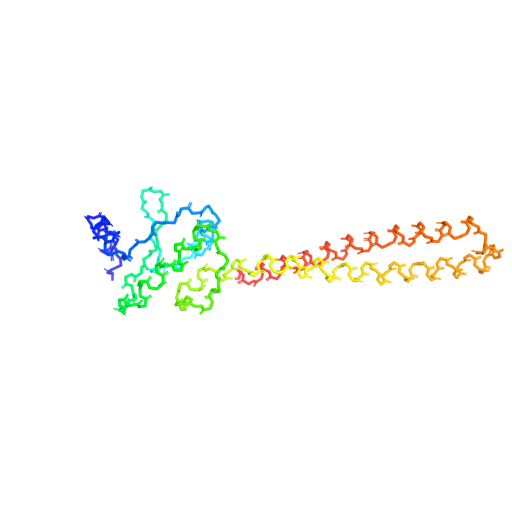9 171 LYS A O 1
ATOM 1335 N N . GLY A 1 172 ? -1.333 10.998 -9.385 1.00 75.19 172 GLY A N 1
ATOM 1336 C CA . GLY A 1 172 ? -1.911 10.265 -8.258 1.00 75.19 172 GLY A CA 1
ATOM 1337 C C . GLY A 1 172 ? -1.921 11.098 -6.976 1.00 75.19 172 GLY A C 1
ATOM 1338 O O . GLY A 1 172 ? -2.964 11.214 -6.334 1.00 75.19 172 GLY A O 1
ATOM 1339 N N . ARG A 1 173 ? -0.802 11.765 -6.668 1.00 75.62 173 ARG A N 1
ATOM 1340 C CA . ARG A 1 173 ? -0.673 12.655 -5.504 1.00 75.62 173 ARG A CA 1
ATOM 1341 C C . ARG A 1 173 ? -1.667 13.824 -5.549 1.00 75.62 173 ARG A C 1
ATOM 1343 O O . ARG A 1 173 ? -2.430 14.005 -4.609 1.00 75.62 173 ARG A O 1
ATOM 1350 N N . TRP A 1 174 ? -1.781 14.514 -6.689 1.00 75.19 174 TRP A N 1
ATOM 1351 C CA . TRP A 1 174 ? -2.742 15.620 -6.874 1.00 75.19 174 TRP A CA 1
ATOM 1352 C C . TRP A 1 174 ? -4.215 15.217 -6.709 1.00 75.19 174 TRP A C 1
ATOM 1354 O O . TRP A 1 174 ? -5.072 16.057 -6.425 1.00 75.19 174 TRP A O 1
ATOM 1364 N N . ARG A 1 175 ? -4.557 13.951 -6.974 1.00 74.25 175 ARG A N 1
ATOM 1365 C CA . ARG A 1 175 ? -5.912 13.436 -6.738 1.00 74.25 175 ARG A CA 1
ATOM 1366 C C . ARG A 1 175 ? -6.169 13.187 -5.260 1.00 74.25 175 ARG A C 1
ATOM 1368 O O . ARG A 1 175 ? -7.275 13.460 -4.816 1.00 74.25 175 ARG A O 1
ATOM 1375 N N . HIS A 1 176 ? -5.173 12.688 -4.536 1.00 64.50 176 HIS A N 1
ATOM 1376 C CA . HIS A 1 176 ? -5.276 12.450 -3.102 1.00 64.50 176 HIS A CA 1
ATOM 1377 C C . HIS A 1 176 ? -5.457 13.768 -2.332 1.00 64.50 176 HIS A C 1
ATOM 1379 O O . HIS A 1 176 ? -6.383 13.884 -1.535 1.00 64.50 176 HIS A O 1
ATOM 1385 N N . ASP A 1 177 ? -4.665 14.793 -2.661 1.00 71.44 177 ASP A N 1
ATOM 1386 C CA . ASP A 1 177 ? -4.736 16.103 -1.996 1.00 71.44 177 ASP A CA 1
ATOM 1387 C C . ASP A 1 177 ? -6.093 16.803 -2.221 1.00 71.44 177 ASP A C 1
ATOM 1389 O O . ASP A 1 177 ? -6.627 17.436 -1.316 1.00 71.44 177 ASP A O 1
ATOM 1393 N N . ARG A 1 178 ? -6.720 16.617 -3.394 1.00 71.38 178 ARG A N 1
ATOM 1394 C CA . ARG A 1 178 ? -8.062 17.157 -3.702 1.00 71.38 178 ARG A CA 1
ATOM 1395 C C . ARG A 1 178 ? -9.224 16.459 -2.997 1.00 71.38 178 ARG A C 1
ATOM 1397 O O . ARG A 1 178 ? -10.328 16.983 -3.036 1.00 71.38 178 ARG A O 1
ATOM 1404 N N . MET A 1 179 ? -9.018 15.272 -2.434 1.00 61.38 179 MET A N 1
ATOM 1405 C CA . MET A 1 179 ? -10.065 14.578 -1.672 1.00 61.38 179 MET A CA 1
ATOM 1406 C C . MET A 1 179 ? -10.015 14.912 -0.177 1.00 61.38 179 MET A C 1
ATOM 1408 O O . MET A 1 179 ? -10.930 14.532 0.547 1.00 61.38 179 MET A O 1
ATOM 1412 N N . MET A 1 180 ? -8.952 15.582 0.285 1.00 56.78 180 MET A N 1
ATOM 1413 C CA . MET A 1 180 ? -8.739 15.928 1.695 1.00 56.78 180 MET A CA 1
ATOM 1414 C C . MET A 1 180 ? -8.898 17.422 2.014 1.00 56.78 180 MET A C 1
ATOM 1416 O O . MET A 1 180 ? -8.859 17.776 3.190 1.00 56.78 180 MET A O 1
ATOM 1420 N N . GLY A 1 181 ? -9.061 18.283 1.004 1.00 52.59 181 GLY A N 1
ATOM 1421 C CA . GLY A 1 181 ? -9.408 19.702 1.162 1.00 52.59 181 GLY A CA 1
ATOM 1422 C C . GLY A 1 181 ? -10.865 19.949 0.817 1.00 52.59 181 GLY A C 1
ATOM 1423 O O . GLY A 1 181 ? -11.506 20.724 1.556 1.00 52.59 181 GLY A O 1
#

Sequence (181 aa):
MNHISNHYLAVANLQQLIDGKQVMRIMQPALIEQVKTAVSPPTPHPHILFYNGNYYLTLHQIRDERQREKTFHLLRQMQLGEEIDTTRLPTSIRRIFQANATSTKTLSGSLTVSLFIGIVCGLMAMAVGVLILTTAGGKTETASGMQTTAVIFIIASVICWLIATFVIWAKGRWRHDRMMG